Protein AF-A0A172U6Q7-F1 (afdb_monomer_lite)

Foldseek 3Di:
DDDDDDDPVVVVVLVVVCVVVVHDSVVVVVVVVVVVVVVVVVVVVVVVVVVCVVVVVDDDDDPVVVVVVVVVVVD

pLDDT: mean 91.61, std 7.35, range [55.06, 97.88]

Radius of gyration: 21.61 Å; chains: 1; bounding box: 37×28×61 Å

Structure (mmCIF, N/CA/C/O backbone):
data_AF-A0A172U6Q7-F1
#
_entry.id   AF-A0A172U6Q7-F1
#
loop_
_atom_site.group_PDB
_atom_site.id
_atom_site.type_symbol
_atom_site.label_atom_id
_atom_site.label_alt_id
_atom_site.label_comp_id
_atom_site.label_asym_id
_atom_site.label_entity_id
_atom_site.label_seq_id
_atom_site.pdbx_PDB_ins_code
_atom_site.Cartn_x
_atom_site.Cartn_y
_atom_site.Cartn_z
_atom_site.occupancy
_atom_site.B_iso_or_equiv
_atom_site.auth_seq_id
_atom_site.auth_comp_id
_atom_site.auth_asym_id
_atom_site.auth_atom_id
_atom_site.pdbx_PDB_model_num
ATOM 1 N N . MET A 1 1 ? 15.217 -16.372 -11.799 1.00 56.41 1 MET A N 1
ATOM 2 C CA . MET A 1 1 ? 14.892 -15.334 -12.797 1.00 56.41 1 MET A CA 1
ATOM 3 C C . MET A 1 1 ? 13.464 -15.585 -13.234 1.00 56.41 1 MET A C 1
ATOM 5 O O . MET A 1 1 ? 13.174 -16.700 -13.642 1.00 56.41 1 MET A O 1
ATOM 9 N N . MET A 1 2 ? 12.578 -14.614 -13.028 1.00 73.75 2 MET A N 1
ATOM 10 C CA . MET A 1 2 ? 11.196 -14.660 -13.505 1.00 73.75 2 MET A CA 1
ATOM 11 C C . MET A 1 2 ? 11.141 -13.838 -14.790 1.00 73.75 2 MET A C 1
ATOM 13 O O . MET A 1 2 ? 11.711 -12.748 -14.825 1.00 73.75 2 MET A O 1
ATOM 17 N N . THR A 1 3 ? 10.505 -14.369 -15.828 1.00 82.88 3 THR A N 1
ATOM 18 C CA . THR A 1 3 ? 10.273 -13.643 -17.079 1.00 82.88 3 THR A CA 1
ATOM 19 C C . THR A 1 3 ? 8.826 -13.182 -17.080 1.00 82.88 3 THR A C 1
ATOM 21 O O . THR A 1 3 ? 7.929 -14.008 -16.915 1.00 82.88 3 THR A O 1
ATOM 24 N N . LEU A 1 4 ? 8.614 -11.875 -17.217 1.00 82.31 4 LEU A N 1
ATOM 25 C CA . LEU A 1 4 ? 7.297 -11.286 -17.426 1.00 82.31 4 LEU A CA 1
ATOM 26 C C . LEU A 1 4 ? 7.176 -10.961 -18.910 1.00 82.31 4 LEU A C 1
ATOM 28 O O . LEU A 1 4 ? 8.038 -10.267 -19.447 1.00 82.31 4 LEU A O 1
ATOM 32 N N .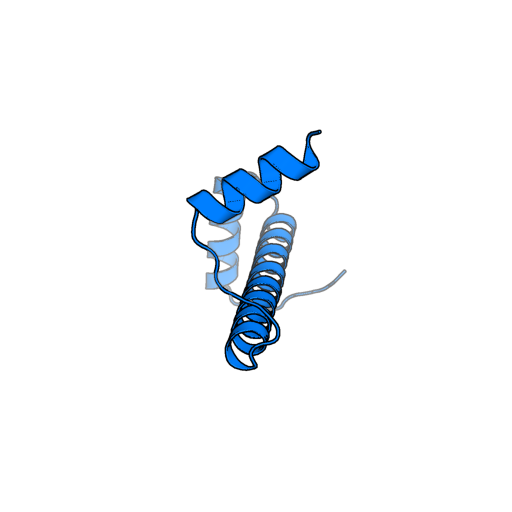 ASP A 1 5 ? 6.140 -11.487 -19.548 1.00 90.25 5 ASP A N 1
ATOM 33 C CA . ASP A 1 5 ? 5.815 -11.139 -20.925 1.00 90.25 5 ASP A CA 1
ATOM 34 C C . ASP A 1 5 ? 4.890 -9.920 -20.893 1.00 90.25 5 ASP A C 1
ATOM 36 O O . ASP A 1 5 ? 3.837 -9.956 -20.251 1.00 90.25 5 ASP A O 1
ATOM 40 N N . ILE A 1 6 ? 5.330 -8.820 -21.496 1.00 90.25 6 ILE A N 1
ATOM 41 C CA . ILE A 1 6 ? 4.606 -7.546 -21.547 1.00 90.25 6 ILE A CA 1
ATOM 42 C C . ILE A 1 6 ? 4.689 -6.997 -22.965 1.00 90.25 6 ILE A C 1
ATOM 44 O O . ILE A 1 6 ? 5.675 -7.223 -23.665 1.00 90.25 6 ILE A O 1
ATOM 48 N N . ASP A 1 7 ? 3.660 -6.272 -23.384 1.00 95.75 7 ASP A N 1
ATOM 49 C CA . ASP A 1 7 ? 3.636 -5.645 -24.699 1.00 95.75 7 ASP A CA 1
ATOM 50 C C . ASP A 1 7 ? 4.655 -4.496 -24.814 1.00 95.75 7 ASP A C 1
ATOM 52 O O . ASP A 1 7 ? 5.126 -3.933 -23.817 1.00 95.75 7 ASP A O 1
ATOM 56 N N . ASP A 1 8 ? 4.984 -4.137 -26.056 1.00 94.19 8 ASP A N 1
ATOM 57 C CA . ASP A 1 8 ? 5.990 -3.120 -26.365 1.00 94.19 8 ASP A CA 1
ATOM 58 C C . ASP A 1 8 ? 5.633 -1.730 -25.811 1.00 94.19 8 ASP A C 1
ATOM 60 O O . ASP A 1 8 ? 6.530 -0.969 -25.430 1.00 94.19 8 ASP A O 1
ATOM 64 N N . ASP A 1 9 ? 4.346 -1.379 -25.735 1.00 96.06 9 ASP A N 1
ATOM 65 C CA . ASP A 1 9 ? 3.910 -0.080 -25.217 1.00 96.06 9 ASP A CA 1
ATOM 66 C C . ASP A 1 9 ? 4.128 -0.013 -23.701 1.00 96.06 9 ASP A C 1
ATOM 68 O O . ASP A 1 9 ? 4.729 0.945 -23.195 1.00 96.06 9 ASP A O 1
ATOM 72 N N . THR A 1 10 ? 3.745 -1.070 -22.981 1.00 93.31 10 THR A N 1
ATOM 73 C CA . THR A 1 10 ? 4.001 -1.222 -21.544 1.00 93.31 10 THR A CA 1
ATOM 74 C C . THR A 1 10 ? 5.500 -1.251 -21.239 1.00 93.31 10 THR A C 1
ATOM 76 O O . THR A 1 10 ? 5.953 -0.572 -20.313 1.00 93.31 10 THR A O 1
ATOM 79 N N . ALA A 1 11 ? 6.305 -1.960 -22.036 1.00 92.81 11 ALA A N 1
ATOM 80 C CA . ALA A 1 11 ? 7.761 -1.986 -21.880 1.00 92.81 11 ALA A CA 1
ATOM 81 C C . ALA A 1 11 ? 8.391 -0.596 -22.089 1.00 92.81 11 ALA A C 1
ATOM 83 O O . ALA A 1 11 ? 9.282 -0.180 -21.339 1.00 92.81 11 ALA A O 1
ATOM 84 N N . ASN A 1 12 ? 7.905 0.159 -23.079 1.00 94.62 12 ASN A N 1
ATOM 85 C CA . ASN A 1 12 ? 8.356 1.524 -23.335 1.00 94.62 12 ASN A CA 1
ATOM 86 C C . ASN A 1 12 ? 7.978 2.487 -22.207 1.00 94.62 12 ASN A C 1
ATOM 88 O O . ASN A 1 12 ? 8.802 3.324 -21.826 1.00 94.62 12 ASN A O 1
ATOM 92 N N . LEU A 1 13 ? 6.766 2.369 -21.663 1.00 94.56 13 LEU A N 1
ATOM 93 C CA . LEU A 1 13 ? 6.336 3.153 -20.509 1.00 94.56 13 LEU A CA 1
ATOM 94 C C . LEU A 1 13 ? 7.195 2.839 -19.281 1.00 94.56 13 LEU A C 1
ATOM 96 O O . LEU A 1 13 ? 7.720 3.759 -18.655 1.00 94.56 13 LEU A O 1
ATOM 100 N N . LEU A 1 14 ? 7.401 1.554 -18.979 1.00 94.00 14 LEU A N 1
ATOM 101 C CA . LEU A 1 14 ? 8.212 1.117 -17.845 1.00 94.00 14 LEU A CA 1
ATOM 102 C C . LEU A 1 14 ? 9.639 1.663 -17.934 1.00 94.00 14 LEU A C 1
ATOM 104 O O . LEU A 1 14 ? 10.179 2.134 -16.937 1.00 94.00 14 LEU A O 1
ATOM 108 N N . ARG A 1 15 ? 10.235 1.655 -19.133 1.00 93.12 15 ARG A N 1
ATOM 109 C CA . ARG A 1 15 ? 11.561 2.236 -19.358 1.00 93.12 15 ARG A CA 1
ATOM 110 C C . ARG A 1 15 ? 11.590 3.729 -19.024 1.00 93.12 15 ARG A C 1
ATOM 112 O O . ARG A 1 15 ? 12.460 4.149 -18.267 1.00 93.12 15 ARG A O 1
ATOM 119 N N . ARG A 1 16 ? 10.626 4.513 -19.517 1.00 96.31 16 ARG A N 1
ATOM 120 C CA . ARG A 1 16 ? 10.548 5.960 -19.230 1.00 96.31 16 ARG A CA 1
ATOM 121 C C . ARG A 1 16 ? 10.399 6.245 -17.737 1.00 96.31 16 ARG A C 1
ATOM 123 O O . ARG A 1 16 ? 11.101 7.101 -17.213 1.00 96.31 16 ARG A O 1
ATOM 130 N N . LEU A 1 17 ? 9.527 5.505 -17.055 1.00 95.75 17 LEU A N 1
ATOM 131 C CA . LEU A 1 17 ? 9.334 5.645 -15.610 1.00 95.75 17 LEU A CA 1
ATOM 132 C C . LEU A 1 17 ? 10.599 5.252 -14.840 1.00 95.75 17 LEU A C 1
ATOM 134 O O . LEU A 1 17 ? 10.997 5.940 -13.908 1.00 95.75 17 LEU A O 1
ATOM 138 N N . SER A 1 18 ? 11.280 4.187 -15.268 1.00 94.94 18 SER A N 1
ATOM 139 C CA . SER A 1 18 ? 12.532 3.749 -14.646 1.00 94.94 18 SER A CA 1
ATOM 140 C C . SER A 1 18 ? 13.642 4.805 -14.765 1.00 94.94 18 SER A C 1
ATOM 142 O O . SER A 1 18 ? 14.386 5.031 -13.814 1.00 94.94 18 SER A O 1
ATOM 144 N N . GLU A 1 19 ? 13.700 5.522 -15.894 1.00 95.19 19 GLU A N 1
ATOM 145 C CA . GLU A 1 19 ? 14.629 6.637 -16.103 1.00 95.19 19 GLU A CA 1
ATOM 146 C C . GLU A 1 19 ? 14.294 7.842 -15.210 1.00 95.19 19 GLU A C 1
ATOM 148 O O . GLU A 1 19 ? 15.207 8.444 -14.646 1.00 95.19 19 GLU A O 1
ATOM 153 N N . GLN A 1 20 ? 13.004 8.170 -15.058 1.00 96.44 20 GLN A N 1
ATOM 154 C CA . GLN A 1 20 ? 12.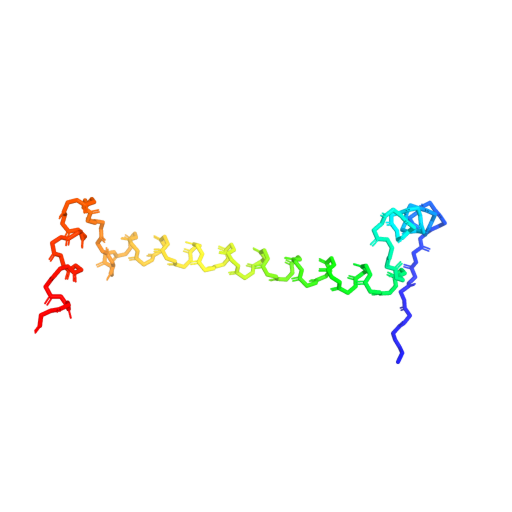525 9.270 -14.210 1.00 96.44 20 GLN A CA 1
ATOM 155 C C . GLN A 1 20 ? 12.787 9.025 -12.720 1.00 96.44 20 GLN A C 1
ATOM 157 O O . GLN A 1 20 ? 13.214 9.934 -12.016 1.00 96.44 20 GLN A O 1
ATOM 162 N N . GLU A 1 21 ? 12.566 7.796 -12.260 1.00 93.88 21 GLU A N 1
ATOM 163 C CA . GLU A 1 21 ? 12.748 7.385 -10.862 1.00 93.88 21 GLU A CA 1
ATOM 164 C C . GLU A 1 21 ? 14.199 6.978 -10.546 1.00 93.88 21 GLU A C 1
ATOM 166 O O . GLU A 1 21 ? 14.523 6.645 -9.409 1.00 93.88 21 GLU A O 1
ATOM 171 N N . HIS A 1 22 ? 15.092 6.980 -11.545 1.00 95.44 22 HIS A N 1
ATOM 172 C CA . HIS A 1 22 ? 16.475 6.502 -11.429 1.00 95.44 22 HIS A CA 1
ATOM 173 C C . HIS A 1 22 ? 16.594 5.069 -10.876 1.00 95.44 22 HIS A C 1
ATOM 175 O O . HIS A 1 22 ? 17.522 4.735 -10.133 1.00 95.44 22 HIS A O 1
ATOM 181 N N . LEU A 1 23 ? 15.666 4.198 -11.272 1.00 94.62 23 LEU A N 1
ATOM 182 C CA . LEU A 1 23 ? 15.615 2.790 -10.884 1.00 94.62 23 LEU A CA 1
ATOM 183 C C . LEU A 1 23 ? 15.793 1.895 -12.107 1.00 94.62 23 LEU A C 1
ATOM 185 O O . LEU A 1 23 ? 15.504 2.280 -13.235 1.00 94.62 23 LEU A O 1
ATOM 189 N N . SER A 1 24 ? 16.231 0.653 -11.900 1.00 92.94 24 SER A N 1
ATOM 190 C CA . SER A 1 24 ? 16.119 -0.343 -12.969 1.00 92.94 24 SER A CA 1
ATOM 191 C C . SER A 1 24 ? 14.649 -0.743 -13.183 1.00 92.94 24 SER A C 1
ATOM 193 O O . SER A 1 24 ? 13.882 -0.780 -12.215 1.00 92.94 24 SER A O 1
ATOM 195 N N . PRO A 1 25 ? 14.241 -1.129 -14.408 1.00 91.06 25 PRO A N 1
ATOM 196 C CA . PRO A 1 25 ? 12.880 -1.600 -14.675 1.00 91.06 25 PRO A CA 1
ATOM 197 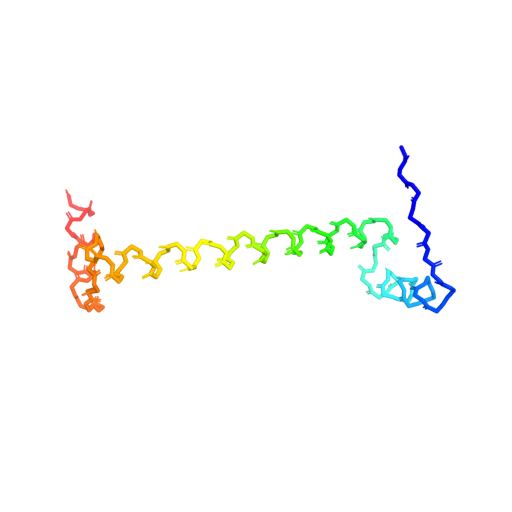C C . PRO A 1 25 ? 12.426 -2.732 -13.741 1.00 91.06 25 PRO A C 1
ATOM 199 O O . PRO A 1 25 ? 11.280 -2.760 -13.305 1.00 91.06 25 PRO A O 1
ATOM 202 N N . SER A 1 26 ? 13.333 -3.643 -13.375 1.00 90.69 26 SER A N 1
ATOM 203 C CA . SER A 1 26 ? 13.035 -4.742 -12.452 1.00 90.69 26 SER A CA 1
ATOM 204 C C . SER A 1 26 ? 12.820 -4.274 -11.010 1.00 90.69 26 SER A C 1
ATOM 206 O O . SER A 1 26 ? 11.945 -4.808 -10.331 1.00 90.69 26 SER A O 1
ATOM 208 N N . GLN A 1 27 ? 13.573 -3.276 -10.535 1.00 93.19 27 GLN A N 1
ATOM 209 C CA . GLN A 1 27 ? 13.328 -2.654 -9.229 1.00 93.19 27 GLN A CA 1
ATOM 210 C C . GLN A 1 27 ? 11.995 -1.912 -9.213 1.00 93.19 27 GLN A C 1
ATOM 212 O O . GLN A 1 27 ? 11.245 -2.049 -8.254 1.00 93.19 27 GLN A O 1
ATOM 217 N N . LEU A 1 28 ? 11.677 -1.188 -10.288 1.00 93.31 28 LEU A N 1
ATOM 218 C CA . LEU A 1 28 ? 10.408 -0.481 -10.408 1.00 93.31 28 LEU A CA 1
ATOM 219 C C . LEU A 1 28 ? 9.219 -1.455 -10.375 1.00 93.31 28 LEU A C 1
ATOM 221 O O . LEU A 1 28 ? 8.306 -1.264 -9.578 1.00 93.31 28 LEU A O 1
ATOM 225 N N . ILE A 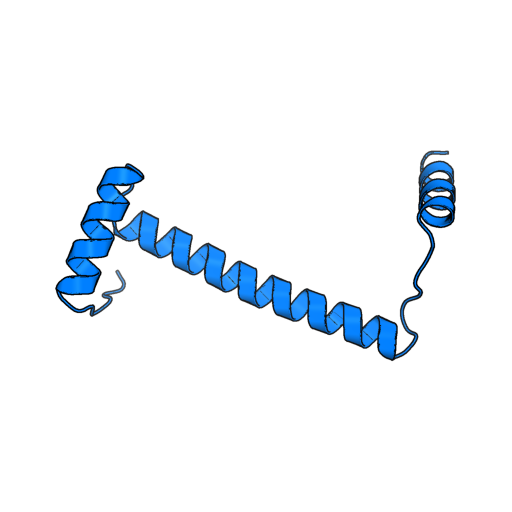1 29 ? 9.269 -2.548 -11.152 1.00 92.06 29 ILE A N 1
ATOM 226 C CA . ILE A 1 29 ? 8.254 -3.617 -11.099 1.00 92.06 29 ILE A CA 1
ATOM 227 C C . ILE A 1 29 ? 8.148 -4.193 -9.686 1.00 92.06 29 ILE A C 1
ATOM 229 O O . ILE A 1 29 ? 7.046 -4.367 -9.173 1.00 92.06 29 ILE A O 1
ATOM 233 N N . LYS A 1 30 ? 9.282 -4.496 -9.045 1.00 92.19 30 LYS A N 1
ATOM 234 C CA . LYS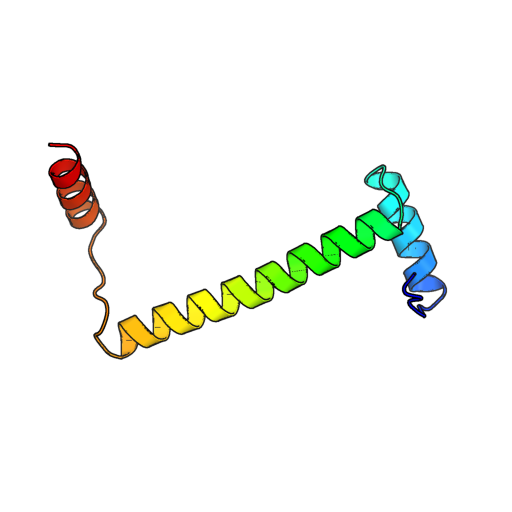 A 1 30 ? 9.287 -5.071 -7.697 1.00 92.19 30 LYS A CA 1
ATOM 235 C C . LYS A 1 30 ? 8.601 -4.146 -6.690 1.00 92.19 30 LYS A C 1
ATOM 237 O O . LYS A 1 30 ? 7.819 -4.629 -5.880 1.00 92.19 30 LYS A O 1
ATOM 242 N N . ASN A 1 31 ? 8.884 -2.848 -6.750 1.00 94.06 31 ASN A N 1
ATOM 243 C CA . ASN A 1 31 ? 8.284 -1.867 -5.852 1.00 94.06 31 ASN A CA 1
ATOM 244 C C . ASN A 1 31 ? 6.779 -1.735 -6.110 1.00 94.06 31 ASN A C 1
ATOM 246 O O . ASN A 1 31 ? 6.003 -1.788 -5.165 1.00 94.06 31 ASN A O 1
ATOM 250 N N . LEU A 1 32 ? 6.364 -1.660 -7.379 1.00 92.31 32 LEU A N 1
ATOM 251 C CA . LEU A 1 32 ? 4.948 -1.599 -7.756 1.00 92.31 32 LEU A CA 1
ATOM 252 C C . LEU A 1 32 ? 4.167 -2.827 -7.276 1.00 92.31 32 LEU A C 1
ATOM 254 O O . LEU A 1 32 ? 3.088 -2.684 -6.714 1.00 92.31 32 LEU A O 1
ATOM 258 N N . LEU A 1 33 ? 4.721 -4.029 -7.460 1.00 93.69 33 LEU A N 1
ATOM 259 C CA . LEU A 1 33 ? 4.111 -5.257 -6.947 1.00 93.69 33 LEU A CA 1
ATOM 260 C C . LEU A 1 33 ? 4.067 -5.272 -5.416 1.00 93.69 33 LEU A C 1
ATOM 262 O O . LEU A 1 33 ? 3.101 -5.770 -4.850 1.00 93.69 33 LEU A O 1
ATOM 266 N N . GLY A 1 34 ? 5.093 -4.730 -4.757 1.00 96.12 34 GLY A N 1
ATOM 267 C CA . GLY A 1 34 ? 5.117 -4.560 -3.307 1.00 96.12 34 GLY A CA 1
ATOM 268 C C . GLY A 1 34 ? 3.968 -3.683 -2.819 1.00 96.12 34 GLY A C 1
ATOM 269 O O . GLY A 1 34 ? 3.170 -4.151 -2.015 1.00 96.12 34 GLY A O 1
ATOM 270 N N . HIS A 1 35 ? 3.840 -2.472 -3.370 1.00 96.38 35 HIS A N 1
ATOM 271 C CA . HIS A 1 35 ? 2.760 -1.545 -3.019 1.00 96.38 35 HIS A CA 1
ATOM 272 C C . HIS A 1 35 ? 1.382 -2.139 -3.320 1.00 96.38 35 HIS A C 1
ATOM 274 O O . HIS A 1 35 ? 0.489 -2.061 -2.494 1.00 96.38 35 HIS A O 1
ATOM 280 N N . TYR A 1 36 ? 1.211 -2.819 -4.457 1.00 95.69 36 TYR A N 1
ATOM 281 C CA . TYR A 1 36 ? -0.070 -3.448 -4.781 1.00 95.69 36 TYR A CA 1
ATOM 282 C C . TYR A 1 36 ? -0.473 -4.541 -3.777 1.00 95.69 36 TYR A C 1
ATOM 284 O O . TYR A 1 36 ? -1.645 -4.670 -3.427 1.00 95.69 36 TYR A O 1
ATOM 292 N N . LEU A 1 37 ? 0.485 -5.352 -3.318 1.00 96.62 37 LEU A N 1
ATOM 293 C CA . LEU A 1 37 ? 0.222 -6.376 -2.304 1.00 96.62 37 LEU A CA 1
ATOM 294 C C . LEU A 1 37 ? -0.068 -5.762 -0.930 1.00 96.62 37 LEU A C 1
ATOM 296 O O . LEU A 1 37 ? -0.908 -6.295 -0.207 1.00 96.62 37 LEU A O 1
ATOM 300 N N . GLU A 1 38 ? 0.612 -4.668 -0.587 1.00 97.62 38 GLU A N 1
ATOM 301 C CA . GLU A 1 38 ? 0.340 -3.868 0.611 1.00 97.62 38 GLU A CA 1
ATOM 302 C C . GLU A 1 38 ? -1.076 -3.282 0.563 1.00 97.6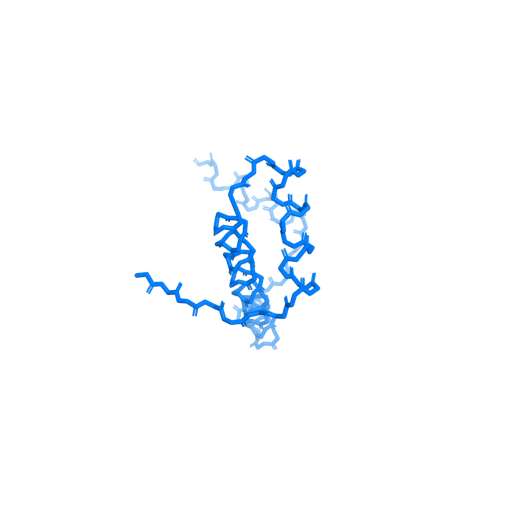2 38 GLU A C 1
ATOM 304 O O . GLU A 1 38 ? -1.858 -3.549 1.467 1.00 97.62 38 GLU A O 1
ATOM 309 N N . ASP A 1 39 ? -1.467 -2.643 -0.544 1.00 97.88 39 ASP A N 1
ATOM 310 C CA . ASP A 1 39 ? -2.809 -2.080 -0.739 1.00 97.88 39 ASP A CA 1
ATOM 311 C C . ASP A 1 39 ? -3.915 -3.140 -0.576 1.00 97.88 39 ASP A C 1
ATOM 313 O O . ASP A 1 39 ? -4.964 -2.880 0.018 1.00 97.88 39 ASP A O 1
ATOM 317 N N . ILE A 1 40 ? -3.697 -4.359 -1.089 1.00 97.62 40 ILE A N 1
ATOM 318 C CA . ILE A 1 40 ? -4.636 -5.477 -0.894 1.00 97.62 40 ILE A CA 1
ATOM 319 C C . ILE A 1 40 ? -4.734 -5.854 0.586 1.00 97.62 40 ILE A C 1
ATOM 321 O O . ILE A 1 40 ? -5.835 -6.106 1.084 1.00 97.62 40 ILE A O 1
ATOM 325 N N . ALA A 1 41 ? -3.596 -5.953 1.273 1.00 96.94 41 ALA A N 1
ATOM 326 C CA . ALA A 1 41 ? -3.562 -6.319 2.682 1.00 96.94 41 ALA A CA 1
ATOM 327 C C . ALA A 1 41 ? -4.240 -5.249 3.550 1.00 96.94 41 ALA A C 1
ATOM 329 O O . ALA A 1 41 ? -5.032 -5.597 4.425 1.00 96.94 41 ALA A O 1
ATOM 330 N N . ASP A 1 42 ? -3.999 -3.974 3.256 1.00 97.62 42 ASP A N 1
ATOM 331 C CA . ASP A 1 42 ? -4.595 -2.834 3.947 1.00 97.62 42 ASP A CA 1
ATOM 332 C C . ASP A 1 42 ? -6.110 -2.783 3.747 1.00 97.62 42 ASP A C 1
ATOM 334 O O . ASP A 1 42 ? -6.857 -2.615 4.713 1.00 97.62 42 ASP A O 1
ATOM 338 N N . ALA A 1 43 ? -6.589 -3.013 2.520 1.00 97.75 43 ALA A N 1
ATOM 339 C CA . ALA A 1 43 ? -8.020 -3.114 2.246 1.00 97.75 43 ALA A CA 1
ATOM 340 C C . ALA A 1 43 ? -8.666 -4.266 3.036 1.00 97.75 43 ALA A C 1
ATOM 342 O O . ALA A 1 43 ? -9.699 -4.079 3.678 1.00 97.75 43 ALA A O 1
ATOM 343 N N . ALA A 1 44 ? -8.028 -5.440 3.059 1.00 97.50 44 ALA A N 1
ATOM 344 C CA . ALA A 1 44 ? -8.523 -6.585 3.819 1.00 97.50 44 ALA A CA 1
ATOM 345 C C . ALA A 1 44 ? -8.524 -6.331 5.338 1.00 97.50 44 ALA A C 1
ATOM 347 O O . ALA A 1 44 ? -9.454 -6.747 6.032 1.00 97.50 44 ALA A O 1
ATOM 348 N N . ALA A 1 45 ? -7.507 -5.642 5.862 1.00 96.75 45 ALA A N 1
ATOM 349 C CA . ALA A 1 45 ? -7.436 -5.259 7.268 1.00 96.75 45 ALA A CA 1
ATOM 350 C C . ALA A 1 45 ? -8.536 -4.252 7.638 1.00 96.75 45 ALA A C 1
ATOM 352 O O . ALA A 1 45 ? -9.183 -4.404 8.675 1.00 96.75 45 ALA A O 1
ATOM 353 N N . ALA A 1 46 ? -8.795 -3.268 6.773 1.00 95.69 46 ALA A N 1
ATOM 354 C CA . ALA A 1 46 ? -9.873 -2.303 6.961 1.00 95.69 46 ALA A CA 1
ATOM 355 C C . ALA A 1 46 ? -11.256 -2.979 6.956 1.00 95.69 46 ALA A C 1
ATOM 357 O O . ALA A 1 46 ? -12.074 -2.713 7.839 1.00 95.69 46 ALA A O 1
ATOM 358 N N . ASP A 1 47 ? -11.499 -3.901 6.020 1.00 97.25 47 ASP A N 1
ATOM 359 C CA . ASP A 1 47 ? -12.746 -4.672 5.953 1.00 97.25 47 ASP A CA 1
ATOM 360 C C . ASP A 1 47 ? -12.944 -5.559 7.192 1.00 97.25 47 ASP A C 1
ATOM 362 O O . ASP A 1 47 ? -14.059 -5.678 7.715 1.00 97.25 47 ASP A O 1
ATOM 366 N N . ALA A 1 48 ? -11.864 -6.168 7.692 1.00 95.31 48 ALA A N 1
ATOM 367 C CA . ALA A 1 48 ? -11.893 -6.955 8.918 1.00 95.31 48 ALA A CA 1
ATOM 368 C C . ALA A 1 48 ? -12.249 -6.085 10.133 1.00 95.31 48 ALA A C 1
ATOM 370 O O . ALA A 1 48 ? -13.190 -6.422 10.851 1.00 95.31 48 ALA A O 1
ATOM 371 N N . ALA A 1 49 ? -11.582 -4.940 10.311 1.00 93.12 49 ALA A N 1
ATOM 372 C CA . ALA A 1 49 ? -11.864 -4.005 11.401 1.00 93.12 49 ALA A CA 1
ATOM 373 C C . ALA A 1 49 ? -13.315 -3.492 11.356 1.00 93.12 49 ALA A C 1
ATOM 375 O O . ALA A 1 49 ? -14.015 -3.474 12.369 1.00 93.12 49 ALA A O 1
ATOM 376 N N . LEU A 1 50 ? -13.817 -3.150 10.164 1.00 93.75 50 LEU A N 1
ATOM 377 C CA . LEU A 1 50 ? -15.212 -2.743 9.990 1.00 93.75 50 LEU A CA 1
ATOM 378 C C . LEU A 1 50 ? -16.187 -3.873 10.356 1.00 93.75 50 LEU A C 1
ATOM 380 O O . LEU A 1 50 ? -17.229 -3.625 10.963 1.00 93.75 50 LEU A O 1
ATOM 384 N N . THR A 1 51 ? -15.849 -5.116 10.012 1.00 94.88 51 THR A N 1
ATOM 385 C CA . THR A 1 51 ? -16.650 -6.296 10.358 1.00 94.88 51 THR A CA 1
ATOM 386 C C . THR A 1 51 ? -16.665 -6.551 11.867 1.00 94.88 51 THR A C 1
ATOM 388 O O . THR A 1 51 ? -17.701 -6.935 12.411 1.00 94.88 51 THR A O 1
ATOM 391 N N . GLU A 1 52 ? -15.548 -6.355 12.566 1.00 94.25 52 GLU A N 1
ATOM 392 C CA . GLU A 1 52 ? -15.476 -6.505 14.025 1.00 94.25 52 GLU A CA 1
ATOM 393 C C . GLU A 1 52 ? -16.309 -5.441 14.743 1.00 94.25 52 GLU A C 1
ATOM 395 O O . GLU A 1 52 ? -17.142 -5.798 15.584 1.00 94.25 52 GLU A O 1
ATOM 400 N N . LEU A 1 53 ? -16.201 -4.181 14.314 1.00 92.31 53 LEU A N 1
ATOM 401 C CA . LEU A 1 53 ? -17.049 -3.083 14.782 1.00 92.31 53 LEU A CA 1
ATOM 402 C C . LEU A 1 53 ? -18.540 -3.374 14.538 1.00 92.31 53 LEU A C 1
ATOM 404 O O . LEU A 1 53 ? -19.360 -3.255 15.445 1.00 92.31 53 LEU A O 1
ATOM 408 N N . ALA A 1 54 ? -18.909 -3.818 13.331 1.00 92.06 54 ALA A N 1
ATOM 409 C CA . ALA A 1 54 ? -20.302 -4.118 12.984 1.00 92.06 54 ALA A CA 1
ATOM 410 C C . ALA A 1 54 ? -20.893 -5.283 13.798 1.00 92.06 54 ALA A C 1
ATOM 412 O O . ALA A 1 54 ? -22.097 -5.315 14.055 1.00 92.06 54 ALA A O 1
ATOM 413 N N . ASN A 1 55 ? -20.054 -6.233 14.218 1.00 93.56 55 ASN A N 1
ATOM 414 C CA . ASN A 1 55 ? -20.449 -7.348 15.078 1.00 93.56 55 ASN A CA 1
ATOM 415 C C . ASN A 1 55 ? -20.395 -7.008 16.579 1.00 93.56 55 ASN A C 1
ATOM 417 O O . ASN A 1 55 ? -20.637 -7.894 17.400 1.00 93.56 55 ASN A O 1
ATOM 421 N N . GLY A 1 56 ? -20.071 -5.760 16.941 1.00 90.44 56 GLY A N 1
ATOM 422 C CA . GLY A 1 56 ? -19.963 -5.303 18.328 1.00 90.44 56 GLY A CA 1
ATOM 423 C C . GLY A 1 56 ? -18.794 -5.924 19.092 1.00 90.44 56 GLY A C 1
ATOM 424 O O . GLY A 1 56 ? -18.870 -6.064 20.310 1.00 90.44 56 GLY A O 1
ATOM 425 N N . LYS A 1 57 ? -17.750 -6.374 18.383 1.00 88.50 57 LYS A N 1
ATOM 426 C CA . LYS A 1 57 ? -16.500 -6.842 19.002 1.00 88.50 57 LYS A CA 1
ATOM 427 C C . LYS A 1 57 ? -15.565 -5.691 19.358 1.00 88.50 57 LYS A C 1
ATOM 429 O O . LYS A 1 57 ? -14.783 -5.848 20.287 1.00 88.50 57 LYS A O 1
ATOM 434 N N . ASP A 1 58 ? -15.698 -4.581 18.640 1.00 85.94 58 ASP A N 1
ATOM 435 C CA . ASP A 1 58 ? -15.005 -3.324 18.885 1.00 85.94 58 ASP A CA 1
ATOM 436 C C . ASP A 1 58 ? -16.016 -2.198 19.097 1.00 85.94 58 ASP A C 1
ATOM 438 O O . ASP A 1 58 ? -17.146 -2.264 18.608 1.00 85.94 58 ASP A O 1
ATOM 442 N N . ASP A 1 59 ? -15.574 -1.154 19.795 1.00 82.88 59 ASP A N 1
ATOM 443 C CA . ASP A 1 59 ? -16.352 0.049 20.071 1.00 82.88 59 ASP A CA 1
ATOM 444 C C . ASP A 1 59 ? -15.688 1.282 19.452 1.00 82.88 59 ASP A C 1
ATOM 446 O O . ASP A 1 59 ? -14.463 1.418 19.409 1.00 82.88 59 ASP A O 1
ATOM 450 N N . SER A 1 60 ? -16.510 2.232 19.011 1.00 85.62 60 SER A N 1
ATOM 451 C CA . SER A 1 60 ? -16.035 3.561 18.634 1.00 85.62 60 SER A CA 1
ATOM 452 C C . SER A 1 60 ? -15.932 4.446 19.873 1.00 85.62 60 SER A C 1
ATOM 454 O O . SER A 1 60 ? -16.940 4.670 20.546 1.00 85.62 60 SER A O 1
ATOM 456 N N . ILE A 1 61 ? -14.755 5.010 20.127 1.00 89.31 61 ILE A N 1
ATOM 457 C CA . ILE A 1 61 ? -14.554 6.021 21.170 1.00 89.31 61 ILE A CA 1
ATOM 458 C C . ILE A 1 61 ? -14.304 7.395 20.548 1.00 89.31 61 ILE A C 1
ATOM 460 O O . ILE A 1 61 ? -13.809 7.518 19.426 1.00 89.31 61 ILE A O 1
ATOM 464 N N . SER A 1 62 ? -14.649 8.448 21.279 1.00 91.44 62 SER A N 1
ATOM 465 C CA . SER A 1 62 ? -14.303 9.815 20.906 1.00 91.44 62 SER A CA 1
ATOM 466 C C . SER A 1 62 ? -12.807 10.083 21.091 1.00 91.44 62 SER A C 1
ATOM 468 O O . SER A 1 62 ? -12.125 9.430 21.882 1.00 91.44 62 SER A O 1
ATOM 470 N N . LEU A 1 63 ? -12.295 11.107 20.401 1.00 90.69 63 LEU A N 1
ATOM 471 C CA . LEU A 1 63 ? -10.901 11.536 20.548 1.00 90.69 63 LEU A CA 1
ATOM 472 C C . LEU A 1 63 ? -10.551 11.875 22.009 1.00 90.69 63 LEU A C 1
ATOM 474 O O . LEU A 1 63 ? -9.483 11.506 22.482 1.00 90.69 63 LEU A O 1
ATOM 478 N N . ALA A 1 64 ? -11.466 12.517 22.742 1.00 93.31 64 ALA A N 1
ATOM 479 C CA . ALA A 1 64 ? -11.247 12.881 24.142 1.00 93.31 64 ALA A CA 1
ATOM 480 C C . ALA A 1 64 ? -11.141 11.648 25.060 1.00 93.31 64 ALA A C 1
ATOM 482 O O . ALA A 1 64 ? -10.344 11.636 25.996 1.00 93.31 64 ALA A O 1
ATOM 483 N N . GLU A 1 65 ? -11.927 10.601 24.790 1.00 92.19 65 GLU A N 1
ATOM 484 C CA . GLU A 1 65 ? -11.840 9.324 25.510 1.00 92.19 65 GLU A CA 1
ATOM 485 C C . GLU A 1 65 ? -10.531 8.597 25.188 1.00 92.19 65 GLU A C 1
ATOM 487 O O . GLU A 1 65 ? -9.883 8.074 26.095 1.00 92.19 65 GLU A O 1
ATOM 492 N N . TRP A 1 66 ? -10.097 8.623 23.925 1.00 91.88 66 TRP A N 1
ATOM 493 C CA . TRP A 1 66 ? -8.813 8.056 23.513 1.00 91.88 66 TRP A CA 1
ATOM 494 C C . TRP A 1 66 ? -7.627 8.752 24.196 1.00 91.88 66 TRP A C 1
ATOM 496 O O . TRP A 1 66 ? -6.762 8.087 24.767 1.00 91.88 66 TRP A O 1
ATOM 506 N N . GLU A 1 67 ? -7.615 10.088 24.230 1.00 93.69 67 GLU A N 1
ATOM 507 C CA . GLU A 1 67 ? -6.583 10.871 24.923 1.00 93.69 67 GLU A CA 1
ATOM 508 C C . GLU A 1 67 ? -6.539 10.563 26.427 1.00 93.69 67 GLU A C 1
ATOM 510 O O . GLU A 1 67 ? -5.459 10.465 27.014 1.00 93.69 67 GLU A O 1
ATOM 515 N N . GLN A 1 68 ? -7.694 10.377 27.075 1.00 92.81 68 GLN A N 1
ATOM 516 C CA . GLN A 1 68 ? -7.742 9.976 28.484 1.00 92.81 68 GLN A CA 1
ATOM 517 C C . GLN A 1 68 ? -7.131 8.590 28.714 1.00 92.81 68 GLN A C 1
ATOM 519 O O . GLN A 1 68 ? -6.381 8.415 29.677 1.00 92.81 68 GLN A O 1
ATOM 524 N N . GLN A 1 69 ? -7.421 7.623 27.841 1.00 90.94 69 GLN A N 1
ATOM 525 C CA . GLN A 1 69 ? -6.858 6.274 27.932 1.00 90.94 69 GLN A CA 1
ATOM 526 C C . GLN A 1 69 ? -5.342 6.272 27.710 1.00 90.94 69 GLN A C 1
ATOM 528 O O . GLN A 1 69 ? -4.619 5.636 28.475 1.00 90.94 69 GLN A O 1
ATOM 533 N N . LEU A 1 70 ? -4.848 7.027 26.724 1.00 90.50 70 LEU A N 1
ATOM 534 C CA . LEU A 1 70 ? -3.415 7.128 26.443 1.00 90.50 70 LEU A CA 1
ATOM 535 C C . LEU A 1 70 ? -2.646 7.713 27.639 1.00 90.50 70 LEU A C 1
ATOM 537 O O . LEU A 1 70 ? -1.677 7.119 28.103 1.00 90.50 70 LEU A O 1
ATOM 541 N N . ASN A 1 71 ? -3.141 8.813 28.216 1.00 90.38 71 ASN A N 1
ATOM 542 C CA . ASN A 1 71 ? -2.546 9.430 29.407 1.00 90.38 71 ASN A CA 1
ATOM 543 C C . ASN A 1 71 ? -2.566 8.512 30.645 1.00 90.38 71 ASN A C 1
ATOM 545 O O . ASN A 1 71 ? -1.752 8.677 31.555 1.00 90.38 71 ASN A O 1
ATOM 549 N N . ALA A 1 72 ? -3.515 7.574 30.719 1.00 88.81 72 ALA A N 1
ATOM 550 C CA . ALA A 1 72 ? -3.587 6.591 31.797 1.00 88.81 72 ALA A CA 1
ATOM 551 C C . ALA A 1 72 ? -2.563 5.453 31.637 1.00 88.81 72 ALA A C 1
ATOM 553 O O . ALA A 1 72 ? -2.181 4.864 32.643 1.00 88.81 72 ALA A O 1
ATOM 554 N N . LEU A 1 73 ? -2.112 5.161 30.411 1.00 87.44 73 LEU A N 1
ATOM 555 C CA . LEU A 1 73 ? -1.088 4.148 30.114 1.00 87.44 73 LEU A CA 1
ATOM 556 C C . LEU A 1 73 ? 0.346 4.655 30.337 1.00 87.44 73 LEU A C 1
ATOM 558 O O . LEU A 1 73 ? 1.250 3.852 30.547 1.00 87.44 73 LEU A O 1
ATOM 562 N N . GLU A 1 74 ? 0.562 5.971 30.294 1.00 79.94 74 GLU A N 1
ATOM 563 C CA . GLU A 1 74 ? 1.868 6.611 30.524 1.00 79.94 74 GLU A CA 1
ATOM 564 C C . GLU A 1 74 ? 2.194 6.856 32.016 1.00 79.94 74 GLU A C 1
ATOM 566 O O . GLU A 1 74 ? 3.237 7.434 32.333 1.00 79.94 74 GLU A O 1
ATOM 571 N N . ARG A 1 75 ? 1.321 6.430 32.941 1.00 55.06 75 ARG A N 1
ATOM 572 C CA . ARG A 1 75 ? 1.508 6.517 34.402 1.00 55.06 75 ARG A CA 1
ATOM 573 C C . ARG A 1 75 ? 1.839 5.169 35.026 1.00 55.06 75 ARG A C 1
ATOM 575 O O . ARG A 1 75 ? 2.636 5.185 35.991 1.00 55.06 75 ARG A O 1
#

Secondary structure (DSSP, 8-state):
-PPPP--HHHHHHHHHHHHHTT--HHHHHHHHHHHHHHHHHHHHHHHHHHHHHHTTSS----HHHHHHHHHHHT-

Sequence (75 aa):
MMTLDIDDDTANLLRRLSEQEHLSPSQLIKNLLGHYLEDIADAAAADAALTELANGKDDSISLAEWEQQLNALER